Protein AF-A0A820J8R0-F1 (afdb_monomer)

Solvent-accessible surface area (backbone atoms only — not comparable to full-atom values): 10046 Å² total; per-residue (Å²): 112,48,74,50,73,51,63,44,87,85,81,62,51,73,50,76,47,82,35,71,66,95,45,41,54,56,52,26,49,47,47,44,64,66,39,32,74,72,76,41,84,74,94,75,85,85,67,94,79,45,72,70,54,52,52,52,24,49,55,35,30,38,46,72,75,67,73,49,70,102,70,55,90,77,47,59,74,76,46,46,61,57,53,51,48,54,58,34,66,38,61,37,86,92,72,72,43,23,57,45,31,73,74,68,75,43,84,85,80,58,100,81,55,84,80,71,57,68,63,59,56,55,46,51,53,47,51,54,51,49,54,49,50,52,54,48,51,52,51,50,48,53,51,50,56,54,53,46,63,73,46,55,86,72,61,57,101,82,72,82,80,90,128

pLDDT: mean 72.73, std 11.85, range [42.47, 92.69]

Foldseek 3Di:
DDKDWDADPVPRDIDIDDDPDDDLLVVLCCCCVVPCVPPRDDPDDDDPPDDVSVVRNVVSNCVVVVNDDPPCPPVVVVCPVVVVVCQQQDQDPVPSDGVVCVVPVDHDDDPVPDCPPVVVVVVVVVVVVVVVVVVVVVVVVVVVVVVCVVCVVVDDPPDDDDD

Mean predicted aligned error: 19.57 Å

Sequence (163 aa):
RWILISIDHTTKWSIARVAQNVTHEVIAKFVYDEIVLNFGCPTEIIPDRGNNFTQHMLNSYFKLIGIISDNTINKWDEYVDLALHARRIRQHHASGKTPFYMIYSVEVKLLGDEQVPIINHLVQQRDIVHQRLDSNAIKMKIYYDHRLKHHVDELQSNDWVLI

InterPro domains:
  IPR001584 Integrase, catalytic core [PS50994] (1-67)
  IPR012337 Ribonuclease H-like superfamily [SSF53098] (1-101)
  IPR036397 Ribonuclease H superfamily [G3DSA:3.30.420.10] (1-79)

Structure (mmCIF, N/CA/C/O backbone):
data_AF-A0A820J8R0-F1
#
_entry.id   AF-A0A820J8R0-F1
#
loop_
_atom_site.group_PDB
_atom_site.id
_atom_site.type_symbol
_atom_site.label_atom_id
_atom_site.label_alt_id
_atom_site.label_comp_id
_atom_site.label_asym_id
_atom_site.label_entity_id
_atom_site.label_seq_id
_atom_site.pdbx_PDB_ins_code
_atom_site.Cartn_x
_atom_site.Cartn_y
_atom_site.Cartn_z
_atom_site.occupancy
_atom_site.B_iso_or_equiv
_atom_site.auth_seq_id
_atom_site.auth_comp_id
_atom_site.auth_asym_id
_atom_site.auth_atom_id
_atom_site.pdbx_PDB_model_num
ATOM 1 N N . ARG A 1 1 ? -22.553 15.502 12.884 1.00 76.75 1 ARG A N 1
ATOM 2 C CA . ARG A 1 1 ? -22.687 14.846 11.560 1.00 76.75 1 ARG A CA 1
ATOM 3 C C . ARG A 1 1 ? -21.601 15.407 10.664 1.00 76.75 1 ARG A C 1
ATOM 5 O O . ARG A 1 1 ? -21.434 16.617 10.643 1.00 76.75 1 ARG A O 1
ATOM 12 N N . TRP A 1 2 ? -20.875 14.534 9.985 1.00 85.50 2 TRP A N 1
ATOM 13 C CA . TRP A 1 2 ? -19.676 14.840 9.217 1.00 85.50 2 TRP A CA 1
ATOM 14 C C . TRP A 1 2 ? -19.697 14.070 7.897 1.00 85.50 2 TRP A C 1
ATOM 16 O O . TRP A 1 2 ? -20.362 13.037 7.790 1.00 85.50 2 TRP A O 1
ATOM 26 N N . ILE A 1 3 ? -18.959 14.564 6.908 1.00 89.00 3 ILE A N 1
ATOM 27 C CA . ILE A 1 3 ? -18.753 13.887 5.627 1.00 89.00 3 ILE A CA 1
ATOM 28 C C . ILE A 1 3 ? -17.251 13.672 5.485 1.00 89.00 3 ILE A C 1
ATOM 30 O O . ILE A 1 3 ? -16.482 14.629 5.544 1.00 89.00 3 ILE A O 1
ATOM 34 N N . LEU A 1 4 ? -16.845 12.414 5.347 1.00 89.69 4 LEU A N 1
ATOM 35 C CA . LEU A 1 4 ? -15.483 12.045 4.990 1.00 89.69 4 LEU A CA 1
ATOM 36 C C . LEU A 1 4 ? -15.393 12.034 3.473 1.00 89.69 4 LEU A C 1
ATOM 38 O O . LEU A 1 4 ? -16.241 11.425 2.825 1.00 89.69 4 LEU A O 1
ATOM 42 N N . ILE A 1 5 ? -14.394 12.717 2.926 1.00 88.81 5 ILE A N 1
ATOM 43 C CA . ILE A 1 5 ? -14.147 12.781 1.488 1.00 88.81 5 ILE A CA 1
ATOM 44 C C . ILE A 1 5 ? -12.674 12.460 1.260 1.00 88.81 5 ILE A C 1
ATOM 46 O O . ILE A 1 5 ? -11.814 13.046 1.914 1.00 88.81 5 ILE A O 1
ATOM 50 N N . SER A 1 6 ? -12.385 11.557 0.326 1.00 88.75 6 SER A N 1
ATOM 51 C CA . SER A 1 6 ? -11.041 11.370 -0.222 1.00 88.75 6 SER A CA 1
ATOM 52 C C . SER A 1 6 ? -11.053 11.646 -1.714 1.00 88.75 6 SER A C 1
ATOM 54 O O . SER A 1 6 ? -11.998 11.275 -2.411 1.00 88.75 6 SER A O 1
ATOM 56 N N . ILE A 1 7 ? -9.990 12.273 -2.202 1.00 87.81 7 ILE A N 1
ATOM 57 C CA . ILE A 1 7 ? -9.790 12.529 -3.624 1.00 87.81 7 ILE A CA 1
ATOM 58 C C . ILE A 1 7 ? -8.432 11.954 -3.996 1.00 87.81 7 ILE A C 1
ATOM 60 O O . ILE A 1 7 ? -7.429 12.312 -3.378 1.00 87.81 7 ILE A O 1
ATOM 64 N N . ASP A 1 8 ? -8.391 11.088 -5.003 1.00 88.00 8 ASP A N 1
ATOM 65 C CA . ASP A 1 8 ? -7.117 10.694 -5.590 1.00 88.00 8 ASP A CA 1
ATOM 66 C C . ASP A 1 8 ? -6.491 11.906 -6.291 1.00 88.00 8 ASP A C 1
ATOM 68 O O . ASP A 1 8 ? -7.077 12.515 -7.192 1.00 88.00 8 ASP A O 1
ATOM 72 N N . HIS A 1 9 ? -5.279 12.271 -5.880 1.00 82.69 9 HIS A N 1
ATOM 73 C CA . HIS A 1 9 ? -4.575 13.426 -6.425 1.00 82.69 9 HIS A CA 1
ATOM 74 C C . HIS A 1 9 ? -4.271 13.281 -7.918 1.00 82.69 9 HIS A C 1
ATOM 76 O O . HIS A 1 9 ? -4.246 14.308 -8.609 1.00 82.69 9 HIS A O 1
ATOM 82 N N . THR A 1 10 ? -4.085 12.047 -8.400 1.00 78.81 10 THR A N 1
ATOM 83 C CA . THR A 1 10 ? -3.698 11.745 -9.784 1.00 78.81 10 THR A CA 1
ATOM 84 C C . THR A 1 10 ? -4.903 11.784 -10.716 1.00 78.81 10 THR A C 1
ATOM 86 O O . THR A 1 10 ? -4.935 12.573 -11.657 1.00 78.81 10 THR A O 1
ATOM 89 N N . THR A 1 11 ? -5.918 10.967 -10.437 1.00 85.06 11 THR A N 1
ATOM 90 C CA . THR A 1 11 ? -7.094 10.813 -11.310 1.00 85.06 11 THR A CA 1
ATOM 91 C C . THR A 1 11 ? -8.223 11.793 -11.000 1.00 85.06 11 THR A C 1
ATOM 93 O O . THR A 1 11 ? -9.175 11.889 -11.770 1.00 85.06 11 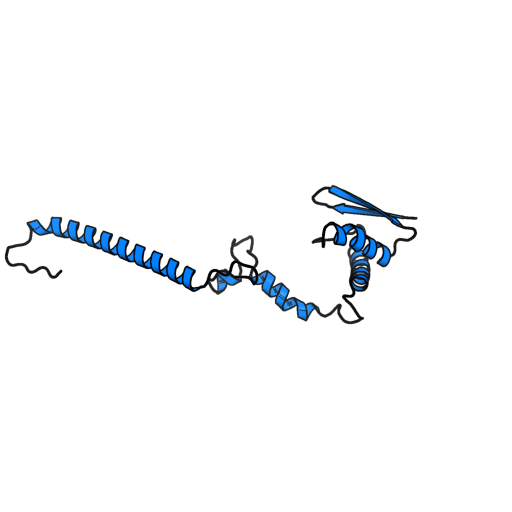THR A O 1
ATOM 96 N N . LYS A 1 12 ? -8.138 12.525 -9.881 1.00 85.62 12 LYS A N 1
ATOM 97 C CA . LYS A 1 12 ? -9.227 13.350 -9.324 1.00 85.62 12 LYS A CA 1
ATOM 98 C C . LYS A 1 12 ? -10.488 12.555 -8.971 1.00 85.62 12 LYS A C 1
ATOM 100 O O . LYS A 1 12 ? -11.544 13.154 -8.773 1.00 85.62 12 LYS A O 1
ATOM 105 N N . TRP A 1 13 ? -10.386 11.232 -8.845 1.00 84.38 13 TRP A N 1
ATOM 106 C CA . TRP A 1 13 ? -11.495 10.385 -8.421 1.00 84.38 13 TRP A CA 1
ATOM 107 C C . TRP A 1 13 ? -11.886 10.684 -6.971 1.00 84.38 13 TRP A C 1
ATOM 109 O O . TRP A 1 13 ? -11.028 10.659 -6.087 1.00 84.38 13 TRP A O 1
ATOM 119 N N . SER A 1 14 ? -13.166 10.970 -6.718 1.00 91.75 14 SER A N 1
ATOM 120 C CA . SER A 1 14 ? -13.672 11.338 -5.393 1.00 91.75 14 SER A CA 1
ATOM 121 C C . SER A 1 14 ? -14.549 10.244 -4.786 1.00 91.75 14 SER A C 1
ATOM 123 O O . SER A 1 14 ? -15.361 9.613 -5.459 1.00 91.75 14 SER A O 1
ATOM 125 N N . ILE A 1 15 ? -14.381 10.024 -3.483 1.00 91.25 15 ILE A N 1
ATOM 126 C CA . ILE A 1 15 ? -15.155 9.067 -2.689 1.00 91.25 15 ILE A CA 1
ATOM 127 C C . ILE A 1 15 ? -15.627 9.783 -1.429 1.00 91.25 15 ILE A C 1
ATOM 129 O O . ILE A 1 15 ? -14.850 10.511 -0.808 1.00 91.25 15 ILE A O 1
ATOM 133 N N . ALA A 1 16 ? -16.889 9.584 -1.045 1.00 92.69 16 ALA A N 1
ATOM 134 C CA . ALA A 1 16 ? -17.478 10.231 0.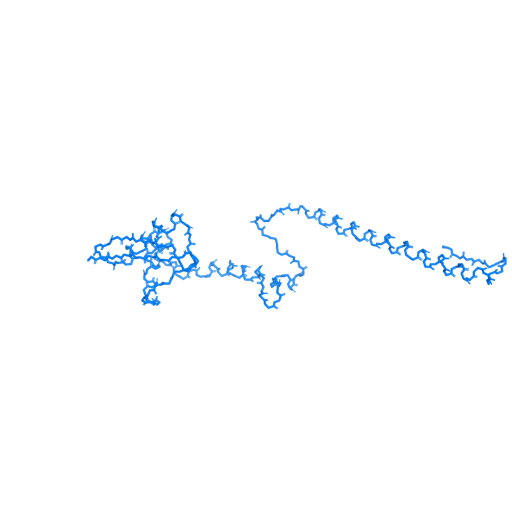120 1.00 92.69 16 ALA A CA 1
ATOM 135 C C . ALA A 1 16 ? -18.298 9.261 0.979 1.00 92.69 16 ALA A C 1
ATOM 137 O O . ALA A 1 16 ? -19.042 8.433 0.458 1.00 92.69 16 ALA A O 1
ATOM 138 N N . ARG A 1 17 ? -18.212 9.406 2.307 1.00 90.44 17 ARG A N 1
ATOM 139 C CA . ARG A 1 17 ? -18.980 8.622 3.289 1.00 90.44 17 ARG A CA 1
ATOM 140 C C . ARG A 1 17 ? -19.517 9.526 4.399 1.00 90.44 17 ARG A C 1
ATOM 142 O O . ARG A 1 17 ? -18.806 10.379 4.930 1.00 90.44 17 ARG A O 1
ATOM 149 N N . VAL A 1 18 ? -20.776 9.327 4.786 1.00 92.38 18 VAL A N 1
ATOM 150 C CA . VAL A 1 18 ? -21.391 10.049 5.912 1.00 92.38 18 VAL A CA 1
ATOM 151 C C . VAL A 1 18 ? -20.999 9.388 7.234 1.00 92.38 18 VAL A C 1
ATOM 153 O O . VAL A 1 18 ? -21.123 8.176 7.386 1.00 92.38 18 VAL A O 1
ATOM 156 N N . ALA A 1 19 ? -20.583 10.192 8.214 1.00 86.50 19 ALA A N 1
ATOM 157 C CA . ALA A 1 19 ? -20.245 9.741 9.562 1.00 86.50 19 ALA A CA 1
ATOM 158 C C . ALA A 1 19 ? -20.965 10.584 10.629 1.00 86.50 19 ALA A C 1
ATOM 160 O O . ALA A 1 19 ? -21.096 11.805 10.516 1.00 86.50 19 ALA A O 1
ATOM 161 N N . GLN A 1 20 ? -21.448 9.955 11.705 1.00 86.12 20 GLN A N 1
ATOM 162 C CA . GLN A 1 20 ? -22.033 10.702 12.828 1.00 86.12 20 GLN A CA 1
ATOM 163 C C . GLN A 1 20 ? -20.960 11.472 13.608 1.00 86.12 20 GLN A C 1
ATOM 165 O O . GLN A 1 20 ? -21.148 12.673 13.832 1.00 86.12 20 GLN A O 1
ATOM 170 N N . ASN A 1 21 ? -19.834 10.807 13.900 1.00 84.88 21 ASN A N 1
ATOM 171 C CA . ASN A 1 21 ? -18.649 11.327 14.585 1.00 84.88 21 ASN A CA 1
ATOM 172 C C . ASN A 1 21 ? -17.381 11.014 13.775 1.00 84.88 21 ASN A C 1
ATOM 174 O O . ASN A 1 21 ? -17.301 9.962 13.142 1.00 84.88 21 ASN A O 1
ATOM 178 N N . VAL A 1 22 ? -16.394 11.913 13.812 1.00 81.12 22 VAL A N 1
ATOM 179 C CA . VAL A 1 22 ? -15.094 11.736 13.143 1.00 81.12 22 VAL A CA 1
ATOM 180 C C . VAL A 1 22 ? -14.059 11.380 14.199 1.00 81.12 22 VAL A C 1
ATOM 182 O O . VAL A 1 22 ? -13.446 12.254 14.805 1.00 81.12 22 VAL A O 1
ATOM 185 N N . THR A 1 23 ? -13.912 10.083 14.454 1.00 85.81 23 THR A N 1
ATOM 186 C CA . THR A 1 23 ? -12.815 9.523 15.251 1.00 85.81 23 THR A CA 1
ATOM 187 C C . THR A 1 23 ? -11.784 8.884 14.323 1.00 85.81 23 THR A C 1
ATOM 189 O O . THR A 1 23 ? -12.093 8.526 13.183 1.00 85.81 23 THR A O 1
ATOM 192 N N . HIS A 1 24 ? -10.550 8.726 14.802 1.00 83.56 24 HIS A N 1
ATOM 193 C CA . HIS A 1 24 ? -9.464 8.121 14.025 1.00 83.56 24 HIS A CA 1
ATOM 194 C C . HIS A 1 24 ? -9.789 6.697 13.553 1.00 83.56 24 HIS A C 1
ATOM 196 O O . HIS A 1 24 ? -9.426 6.326 12.443 1.00 83.56 24 HIS A O 1
ATOM 202 N N . GLU A 1 25 ? -10.547 5.939 14.344 1.00 84.75 25 GLU A N 1
ATOM 203 C CA . GLU A 1 25 ? -11.038 4.601 13.997 1.00 84.75 25 GLU A CA 1
ATOM 204 C C . GLU A 1 25 ? -12.019 4.629 12.821 1.00 84.75 25 GLU A C 1
ATOM 206 O O . GLU A 1 25 ? -11.911 3.823 11.899 1.00 84.75 25 GLU A O 1
ATOM 211 N N . VAL A 1 26 ? -12.957 5.584 12.814 1.00 87.69 26 VAL A N 1
ATOM 212 C CA . VAL A 1 26 ? -13.936 5.735 11.726 1.00 87.69 26 VAL A CA 1
ATOM 213 C C . VAL A 1 26 ? -13.238 6.134 10.425 1.00 87.69 26 VAL A C 1
ATOM 215 O O . VAL A 1 26 ? -13.589 5.622 9.363 1.00 87.69 26 VAL A O 1
ATOM 218 N N . ILE A 1 27 ? -12.229 7.005 10.503 1.00 86.56 27 ILE A N 1
ATOM 219 C CA . ILE A 1 27 ? -11.417 7.402 9.344 1.00 86.56 27 ILE A CA 1
ATOM 220 C C . ILE A 1 27 ? -10.594 6.219 8.833 1.00 86.56 27 ILE A C 1
ATOM 222 O O . ILE A 1 27 ? -10.591 5.948 7.637 1.00 86.56 27 ILE A O 1
ATOM 226 N N . ALA A 1 28 ? -9.931 5.489 9.728 1.00 87.50 28 ALA A N 1
ATOM 227 C CA . ALA A 1 28 ? -9.137 4.325 9.363 1.00 87.50 28 ALA A CA 1
ATOM 228 C C . ALA A 1 28 ? -9.992 3.232 8.703 1.00 87.50 28 ALA A C 1
ATOM 230 O O . ALA A 1 28 ? -9.592 2.659 7.692 1.00 87.50 28 ALA A O 1
ATOM 231 N N . LYS A 1 29 ? -11.205 3.004 9.218 1.00 88.19 29 LYS A N 1
ATOM 232 C CA . LYS A 1 29 ? -12.178 2.097 8.610 1.00 88.19 29 LYS A CA 1
ATOM 233 C C . LYS A 1 29 ? -12.655 2.587 7.242 1.00 88.19 29 LYS A C 1
ATOM 235 O O . LYS A 1 29 ? -12.775 1.790 6.326 1.00 88.19 29 LYS A O 1
ATOM 240 N N . PHE A 1 30 ? -12.896 3.888 7.078 1.00 89.75 30 PHE A N 1
ATOM 241 C CA . PHE A 1 30 ? -13.211 4.471 5.771 1.00 89.75 30 PHE A CA 1
ATOM 242 C C . PHE A 1 30 ? -12.085 4.240 4.753 1.00 89.75 30 PHE A C 1
ATOM 244 O O . PHE A 1 30 ? -12.361 3.770 3.656 1.00 89.75 30 PHE A O 1
ATOM 251 N N . VAL A 1 31 ? -10.828 4.502 5.127 1.00 87.44 31 VAL A N 1
ATOM 252 C CA . VAL A 1 31 ? -9.666 4.259 4.255 1.00 87.44 31 VAL A CA 1
ATOM 253 C C . VAL A 1 31 ? -9.562 2.780 3.889 1.00 87.44 31 VAL A C 1
ATOM 255 O O . VAL A 1 31 ? -9.399 2.452 2.718 1.00 87.44 31 VAL A O 1
ATOM 258 N N . TYR A 1 32 ? -9.690 1.879 4.862 1.00 86.38 32 TYR A N 1
ATOM 259 C CA . TYR A 1 32 ? -9.613 0.445 4.601 1.00 86.38 32 TYR A CA 1
ATOM 260 C C . TYR A 1 32 ? -10.736 -0.033 3.667 1.00 86.38 32 TYR A C 1
ATOM 262 O O . TYR A 1 32 ? -10.460 -0.589 2.607 1.00 86.38 32 TYR A O 1
ATOM 270 N N . ASP A 1 33 ? -11.990 0.236 4.036 1.00 88.62 33 ASP A N 1
ATOM 271 C CA . ASP A 1 33 ? -13.165 -0.290 3.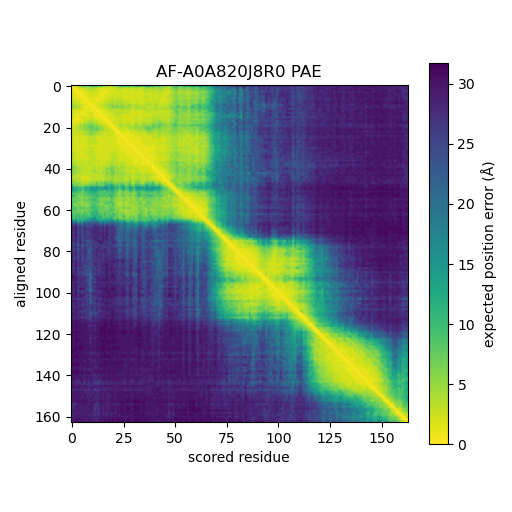342 1.00 88.62 33 ASP A CA 1
ATOM 272 C C . ASP A 1 33 ? -13.337 0.308 1.938 1.00 88.62 33 ASP A C 1
ATOM 274 O O . ASP A 1 33 ? -13.654 -0.410 0.995 1.00 88.62 33 ASP A O 1
ATOM 278 N N . GLU A 1 34 ? -13.185 1.628 1.800 1.00 89.00 34 GLU A N 1
ATOM 279 C CA . GLU A 1 34 ? -13.518 2.327 0.552 1.00 89.00 34 GLU A CA 1
ATOM 280 C C . GLU A 1 34 ? -12.327 2.439 -0.396 1.00 89.00 34 GLU A C 1
ATOM 282 O O . GLU A 1 34 ? -12.514 2.431 -1.613 1.00 89.00 34 GLU A O 1
ATOM 287 N N . ILE A 1 35 ? -11.109 2.559 0.146 1.00 88.06 35 ILE A N 1
ATOM 288 C CA . ILE A 1 35 ? -9.899 2.789 -0.649 1.00 88.06 35 ILE A CA 1
ATOM 289 C C . ILE A 1 35 ? -9.123 1.484 -0.801 1.00 88.06 35 ILE A C 1
ATOM 291 O O . ILE A 1 35 ? -8.935 1.012 -1.919 1.00 88.06 35 ILE A O 1
ATOM 295 N N . VAL A 1 36 ? -8.706 0.867 0.308 1.00 86.00 36 VAL A N 1
ATOM 296 C CA . VAL A 1 36 ? -7.771 -0.267 0.261 1.00 86.00 36 VAL A CA 1
ATOM 297 C C . VAL A 1 36 ? -8.402 -1.518 -0.337 1.00 86.00 36 VAL A C 1
ATOM 299 O O . VAL A 1 36 ? -7.786 -2.143 -1.197 1.00 86.00 36 VAL A O 1
ATOM 302 N N . LEU A 1 37 ? -9.625 -1.874 0.063 1.00 84.56 37 LEU A N 1
ATOM 303 C CA . LEU A 1 37 ? -10.299 -3.062 -0.472 1.00 84.56 37 LEU A CA 1
ATOM 304 C C . LEU A 1 37 ? -10.636 -2.946 -1.966 1.00 84.56 37 LEU A C 1
ATOM 306 O O . LEU A 1 37 ? -10.635 -3.957 -2.663 1.00 84.56 37 LEU A O 1
ATOM 310 N N . ASN A 1 38 ? -10.898 -1.734 -2.462 1.00 86.62 38 ASN A N 1
ATOM 311 C CA . ASN A 1 38 ? -11.346 -1.519 -3.841 1.00 86.62 38 ASN A CA 1
ATOM 312 C C . ASN A 1 38 ? -10.201 -1.184 -4.808 1.00 86.62 38 ASN A C 1
ATOM 314 O O . ASN A 1 38 ? -10.226 -1.611 -5.960 1.00 86.62 38 ASN A O 1
ATOM 318 N N . PHE A 1 39 ? -9.207 -0.413 -4.357 1.00 83.62 39 PHE A N 1
ATOM 319 C CA . PHE A 1 39 ? -8.145 0.150 -5.203 1.00 83.62 39 PHE A CA 1
ATOM 320 C C . PHE A 1 39 ? -6.732 -0.274 -4.774 1.00 83.62 39 PHE A C 1
ATOM 322 O O . PHE A 1 39 ? -5.770 -0.011 -5.494 1.00 83.62 39 PHE A O 1
ATOM 329 N N . GLY A 1 40 ? -6.587 -0.942 -3.625 1.00 79.94 40 GLY A N 1
ATOM 330 C CA . GLY A 1 40 ? -5.296 -1.323 -3.054 1.00 79.94 40 GLY A CA 1
ATOM 331 C C . GLY A 1 40 ? -4.696 -0.267 -2.118 1.00 79.94 40 GLY A C 1
ATOM 332 O O . GLY A 1 40 ? -5.297 0.763 -1.817 1.00 79.94 40 GLY A O 1
ATOM 333 N N . CYS A 1 41 ? -3.494 -0.542 -1.601 1.00 80.31 41 CYS A N 1
ATOM 334 C CA . CYS A 1 41 ? -2.847 0.320 -0.610 1.00 80.31 41 CYS A CA 1
ATOM 335 C C . CYS A 1 41 ? -2.291 1.604 -1.264 1.00 80.31 41 CYS A C 1
ATOM 337 O O . CYS A 1 41 ? -1.429 1.501 -2.143 1.00 80.31 41 CYS A O 1
ATOM 339 N N . PRO A 1 42 ? -2.735 2.807 -0.853 1.00 73.69 42 PRO A N 1
ATOM 340 C CA . PRO A 1 42 ? -2.214 4.059 -1.393 1.00 73.69 42 PRO A CA 1
ATOM 341 C C . PRO A 1 42 ? -0.749 4.273 -0.988 1.00 73.69 42 PRO A C 1
ATOM 343 O O . PRO A 1 42 ? -0.339 3.929 0.119 1.00 73.69 42 PRO A O 1
ATOM 346 N N . THR A 1 43 ? 0.046 4.878 -1.876 1.00 74.25 43 THR A N 1
ATOM 347 C CA . THR A 1 43 ? 1.467 5.173 -1.608 1.00 74.25 43 THR A CA 1
ATOM 348 C C . THR A 1 43 ? 1.646 6.234 -0.522 1.00 74.25 43 THR A C 1
ATOM 350 O O . THR A 1 43 ? 2.567 6.142 0.284 1.00 74.25 43 THR A O 1
ATOM 353 N N . GLU A 1 44 ? 0.763 7.231 -0.490 1.00 78.12 44 GLU A N 1
ATOM 354 C CA . GLU A 1 44 ? 0.781 8.316 0.485 1.00 78.12 44 GLU A CA 1
ATOM 355 C C . GLU A 1 44 ? -0.652 8.797 0.745 1.00 78.12 44 GLU A C 1
ATOM 357 O O . GLU A 1 44 ? -1.464 8.888 -0.176 1.00 78.12 44 GLU A O 1
ATOM 362 N N . ILE A 1 45 ? -0.967 9.102 2.007 1.00 81.19 45 ILE A N 1
ATOM 363 C CA . ILE A 1 45 ? -2.235 9.716 2.411 1.00 81.19 45 ILE A CA 1
ATOM 364 C C . ILE A 1 45 ? -1.907 11.066 3.041 1.00 81.19 45 ILE A C 1
ATOM 366 O O . ILE A 1 45 ? -1.213 11.121 4.056 1.00 81.19 45 ILE A O 1
ATOM 370 N N . ILE A 1 46 ? -2.441 12.141 2.460 1.00 78.56 46 ILE A N 1
ATOM 371 C CA . ILE A 1 46 ? -2.198 13.515 2.908 1.00 78.56 46 ILE A CA 1
ATOM 372 C C . ILE A 1 46 ? -3.477 14.059 3.557 1.00 78.56 46 ILE A C 1
ATOM 374 O O . ILE A 1 46 ? -4.409 14.441 2.847 1.00 78.56 46 ILE A O 1
ATOM 378 N N . PRO A 1 47 ? -3.568 14.091 4.897 1.00 77.31 47 PRO A N 1
ATOM 379 C CA . PRO A 1 47 ? -4.679 14.736 5.577 1.00 77.31 47 PRO A CA 1
ATOM 380 C C . PRO A 1 47 ? -4.490 16.254 5.663 1.00 77.31 47 PRO A C 1
ATOM 382 O O . PRO A 1 47 ? -3.383 16.769 5.809 1.00 77.31 47 PRO A O 1
ATOM 385 N N . ASP A 1 48 ? -5.611 16.965 5.665 1.00 73.25 48 ASP A N 1
ATOM 386 C CA . ASP A 1 48 ? -5.710 18.424 5.768 1.00 73.25 48 ASP A CA 1
ATOM 387 C C . ASP A 1 48 ? -5.134 19.002 7.077 1.00 73.25 48 ASP A C 1
ATOM 389 O O . ASP A 1 48 ? -4.643 20.129 7.095 1.00 73.25 48 ASP A O 1
ATOM 393 N N . ARG A 1 49 ? -5.164 18.238 8.179 1.00 66.44 49 ARG A N 1
ATOM 394 C CA . ARG A 1 49 ? -4.784 18.708 9.529 1.00 66.44 49 ARG A CA 1
ATOM 395 C C . ARG A 1 49 ? -3.352 18.386 9.982 1.00 66.44 49 ARG A C 1
ATOM 397 O O . ARG A 1 49 ? -3.032 18.564 11.157 1.00 66.44 49 ARG A O 1
ATOM 404 N N . GLY A 1 50 ? -2.470 17.970 9.074 1.00 60.62 50 GLY A N 1
ATOM 405 C CA . GLY A 1 50 ? -1.040 17.792 9.357 1.00 60.62 50 GLY A CA 1
ATOM 406 C C . GLY A 1 50 ? -0.679 16.577 10.229 1.00 60.62 50 GLY A C 1
ATOM 407 O O . GLY A 1 50 ? -1.511 15.734 10.561 1.00 60.62 50 GLY A O 1
ATOM 408 N N . ASN A 1 51 ? 0.606 16.483 10.592 1.00 61.44 51 ASN A N 1
ATOM 409 C CA . ASN A 1 51 ? 1.279 15.241 11.005 1.00 61.44 51 ASN A CA 1
ATOM 410 C C . ASN A 1 51 ? 0.663 14.521 12.225 1.00 61.44 51 ASN A C 1
ATOM 412 O O . ASN A 1 51 ? 0.629 13.291 12.267 1.00 61.44 51 ASN A O 1
ATOM 416 N N . ASN A 1 52 ? 0.138 15.267 13.206 1.00 65.81 52 ASN A N 1
ATOM 417 C CA . ASN A 1 52 ? -0.466 14.684 14.414 1.00 65.81 52 ASN A CA 1
ATOM 418 C C . ASN A 1 52 ? -1.733 13.882 14.083 1.00 65.81 52 ASN A C 1
ATOM 420 O O . ASN A 1 52 ? -1.965 12.811 14.639 1.00 65.81 52 ASN A O 1
ATOM 424 N N . PHE A 1 53 ? -2.538 14.369 13.136 1.00 70.50 53 PHE A N 1
ATOM 425 C CA . PHE A 1 53 ? -3.738 13.669 12.690 1.00 70.50 53 PHE A CA 1
ATOM 426 C C . PHE A 1 53 ? -3.381 12.368 11.962 1.00 70.50 53 PHE A C 1
ATOM 428 O O . PHE A 1 53 ? -4.009 11.334 12.206 1.00 70.50 53 PHE A O 1
ATOM 435 N N . THR A 1 54 ? -2.336 12.407 11.130 1.00 69.56 54 THR A N 1
ATOM 436 C CA . THR A 1 54 ? -1.820 11.243 10.404 1.00 69.56 54 THR A CA 1
ATOM 437 C C . THR A 1 54 ? -1.372 10.147 11.362 1.00 69.56 54 THR A C 1
ATOM 439 O O . THR A 1 54 ? -1.776 9.003 11.194 1.00 69.56 54 THR A O 1
ATOM 442 N N . GLN A 1 55 ? -0.608 10.479 12.408 1.00 68.62 55 GLN A N 1
ATOM 443 C CA . GLN A 1 55 ? -0.110 9.488 13.371 1.00 68.62 55 GLN A CA 1
ATOM 444 C C . GLN A 1 55 ? -1.240 8.774 14.124 1.00 68.62 55 GLN A C 1
ATOM 446 O O . GLN A 1 55 ? -1.258 7.547 14.200 1.00 68.62 55 GLN A O 1
ATOM 451 N N . HIS A 1 56 ? -2.223 9.515 14.645 1.00 76.50 56 HIS A N 1
ATOM 452 C CA . HIS A 1 56 ? -3.352 8.907 15.357 1.00 76.50 56 HIS A CA 1
ATOM 453 C C . HIS A 1 56 ? -4.248 8.058 14.438 1.00 76.50 56 HIS A C 1
ATOM 455 O O . HIS A 1 56 ? -4.738 7.002 14.853 1.00 76.50 56 HIS A O 1
ATOM 461 N N . MET A 1 57 ? -4.436 8.485 13.185 1.00 78.12 57 MET A N 1
ATOM 462 C CA . MET A 1 57 ? -5.166 7.721 12.170 1.00 78.12 57 MET A CA 1
ATOM 463 C C . MET A 1 57 ? -4.420 6.441 11.788 1.00 78.12 57 MET A C 1
ATOM 465 O O . MET A 1 57 ? -5.015 5.368 11.836 1.00 78.12 57 MET A O 1
ATOM 469 N N . LEU A 1 58 ? -3.116 6.532 11.513 1.00 72.25 58 LEU A N 1
ATOM 470 C CA . LEU A 1 58 ? -2.265 5.384 11.197 1.00 72.25 58 LEU A CA 1
ATOM 471 C C . LEU A 1 58 ? -2.241 4.369 12.339 1.00 72.25 58 LEU A C 1
ATOM 473 O O . LEU A 1 58 ? -2.422 3.184 12.095 1.00 72.25 58 LEU A O 1
ATOM 477 N N . ASN A 1 59 ? -2.111 4.816 13.590 1.00 73.25 59 ASN A N 1
ATOM 478 C CA . ASN A 1 59 ? -2.165 3.922 14.750 1.00 73.25 59 ASN A CA 1
ATOM 479 C C . ASN A 1 59 ? -3.508 3.181 14.845 1.00 73.25 59 ASN A C 1
ATOM 481 O O . ASN A 1 59 ? -3.542 1.992 15.156 1.00 73.25 59 ASN A O 1
ATOM 485 N N . SER A 1 60 ? -4.615 3.867 14.554 1.00 75.06 60 SER A N 1
ATOM 486 C CA . SER A 1 60 ? -5.954 3.260 14.547 1.00 75.06 60 SER A CA 1
ATOM 487 C C . SER A 1 60 ? -6.132 2.292 13.373 1.00 75.06 60 SER A C 1
ATOM 489 O O . SER A 1 60 ? -6.729 1.229 13.526 1.00 75.06 60 SER A O 1
ATOM 491 N N . TYR A 1 61 ? -5.564 2.632 12.215 1.00 73.25 61 TYR A N 1
ATOM 492 C CA . TYR A 1 61 ? -5.519 1.777 11.036 1.00 73.25 61 TYR A CA 1
ATOM 493 C C . TYR A 1 61 ? -4.714 0.508 11.306 1.00 73.25 61 TYR A C 1
ATOM 495 O O . TYR A 1 61 ? -5.269 -0.575 11.187 1.00 73.25 61 TYR A O 1
ATOM 503 N N . PHE A 1 62 ? -3.473 0.606 11.790 1.00 65.62 62 PHE A N 1
ATOM 504 C CA . PHE A 1 62 ? -2.641 -0.557 12.119 1.00 65.62 62 PHE A CA 1
ATOM 505 C C . PHE A 1 62 ? -3.285 -1.501 13.142 1.00 65.62 62 PHE A C 1
ATOM 507 O O . PHE A 1 62 ? -3.108 -2.716 13.043 1.00 65.62 62 PHE A O 1
ATOM 514 N N . LYS A 1 63 ? -4.079 -0.968 14.079 1.00 69.62 63 LYS A N 1
ATOM 515 C CA . LYS A 1 63 ? -4.912 -1.783 14.976 1.00 69.62 63 LYS A CA 1
ATOM 516 C C . LYS A 1 63 ? -6.015 -2.539 14.227 1.00 69.62 63 LYS A C 1
ATOM 518 O O . LYS A 1 63 ? -6.205 -3.722 14.487 1.00 69.62 63 LYS A O 1
ATOM 523 N N . LEU A 1 64 ? -6.710 -1.897 13.285 1.00 68.19 64 LEU A N 1
ATOM 524 C CA . LEU A 1 64 ? -7.784 -2.517 12.490 1.00 68.19 64 LEU A CA 1
ATOM 525 C C . LEU A 1 64 ? -7.290 -3.646 11.579 1.00 68.19 64 LEU A C 1
ATOM 527 O O . LEU A 1 64 ? -7.937 -4.684 11.497 1.00 68.19 64 LEU A O 1
ATOM 531 N N . ILE A 1 65 ? -6.138 -3.471 10.930 1.00 67.06 65 ILE A N 1
ATOM 532 C CA . ILE A 1 65 ? -5.506 -4.511 10.094 1.00 67.06 65 ILE A CA 1
ATOM 533 C C . ILE A 1 65 ? -4.751 -5.574 10.915 1.00 67.06 65 ILE A C 1
ATOM 535 O O . ILE A 1 65 ? -4.122 -6.457 10.340 1.00 67.06 65 ILE A O 1
ATOM 539 N N . GLY A 1 66 ? -4.825 -5.526 12.251 1.00 59.66 66 GLY A N 1
ATOM 540 C CA . GLY A 1 66 ? -4.258 -6.549 13.136 1.00 59.66 66 GLY A CA 1
ATOM 541 C C . GLY A 1 66 ? -2.730 -6.537 13.231 1.00 59.66 66 GLY A C 1
ATOM 542 O O . GLY A 1 66 ? -2.140 -7.522 13.666 1.00 59.66 66 GLY A O 1
ATOM 543 N N . ILE A 1 67 ? -2.075 -5.441 12.833 1.00 56.16 67 ILE A N 1
ATOM 544 C CA . ILE A 1 67 ? -0.610 -5.372 12.737 1.00 56.16 67 ILE A CA 1
ATOM 545 C C . ILE A 1 67 ? 0.052 -5.081 14.097 1.00 56.16 67 ILE A C 1
ATOM 547 O O . ILE A 1 67 ? 1.234 -5.381 14.271 1.00 56.16 67 ILE A O 1
ATOM 551 N N . ILE A 1 68 ? -0.658 -4.535 15.098 1.00 52.38 68 ILE A N 1
ATOM 552 C CA . ILE A 1 68 ? -0.016 -4.122 16.363 1.00 52.38 68 ILE A CA 1
ATOM 553 C C . ILE A 1 68 ? -0.847 -4.479 17.606 1.00 52.38 68 ILE A C 1
ATOM 555 O O . ILE A 1 68 ? -1.767 -3.761 17.994 1.00 52.38 68 ILE A O 1
ATOM 559 N N . SER A 1 69 ? -0.428 -5.564 18.269 1.00 42.78 69 SER A N 1
ATOM 560 C CA . SER A 1 69 ? -0.348 -5.660 19.733 1.00 42.78 69 SER A CA 1
ATOM 561 C C . SER A 1 69 ? 0.675 -4.643 20.254 1.00 42.78 69 SER A C 1
ATOM 563 O O . SER A 1 69 ? 1.726 -4.485 19.635 1.00 42.78 69 SER A O 1
ATOM 565 N N . ASP A 1 70 ? 0.390 -3.979 21.372 1.00 50.00 70 ASP A N 1
ATOM 566 C CA . ASP A 1 70 ? 1.188 -2.901 21.975 1.00 50.00 70 ASP A CA 1
ATOM 567 C C . ASP A 1 70 ? 2.672 -3.281 22.219 1.00 50.00 70 ASP A C 1
ATOM 569 O O . ASP A 1 70 ? 3.037 -3.734 23.296 1.00 50.00 70 ASP A O 1
ATOM 573 N N . ASN A 1 71 ? 3.523 -3.139 21.191 1.00 49.97 71 ASN A N 1
ATOM 574 C CA . ASN A 1 71 ? 4.981 -2.900 21.242 1.00 49.97 71 ASN A CA 1
ATOM 575 C C . ASN A 1 71 ? 5.647 -2.785 19.847 1.00 49.97 71 ASN A C 1
ATOM 577 O O . ASN A 1 71 ? 6.859 -2.601 19.750 1.00 49.97 71 ASN A O 1
ATOM 581 N N . THR A 1 72 ? 4.904 -2.897 18.740 1.00 47.91 72 THR A N 1
ATOM 582 C CA . THR A 1 72 ? 5.495 -3.009 17.389 1.00 47.91 72 THR A CA 1
ATOM 583 C C . THR A 1 72 ? 5.831 -1.685 16.694 1.00 47.91 72 THR A C 1
ATOM 585 O O . THR A 1 72 ? 6.416 -1.713 15.616 1.00 47.91 72 THR A O 1
ATOM 588 N N . ILE A 1 73 ? 5.518 -0.526 17.288 1.00 51.41 73 ILE A N 1
ATOM 589 C CA . ILE A 1 73 ? 5.841 0.790 16.690 1.00 51.41 73 ILE A CA 1
ATOM 590 C C . ILE A 1 73 ? 7.369 0.985 16.565 1.00 51.41 73 ILE A C 1
ATOM 592 O O . ILE A 1 73 ? 7.827 1.685 15.667 1.00 51.41 73 ILE A O 1
ATOM 596 N N . ASN A 1 74 ? 8.164 0.271 17.372 1.00 50.72 74 ASN A N 1
ATOM 597 C CA . ASN A 1 74 ? 9.629 0.337 17.369 1.00 50.72 74 ASN A CA 1
ATOM 598 C C . ASN A 1 74 ? 10.306 -0.891 16.733 1.00 50.72 74 ASN A C 1
ATOM 600 O O . ASN A 1 74 ? 11.437 -1.209 17.081 1.00 50.72 74 ASN A O 1
ATOM 604 N N . LYS A 1 75 ? 9.652 -1.592 15.796 1.00 54.81 75 LYS A N 1
ATOM 605 C CA . LYS A 1 75 ? 10.305 -2.647 14.991 1.00 54.81 75 LYS A CA 1
ATOM 606 C C . LYS A 1 75 ? 10.781 -2.168 13.619 1.00 54.81 75 LYS A C 1
ATOM 608 O O . LYS A 1 75 ? 10.932 -2.962 12.700 1.00 54.81 75 LYS A O 1
ATOM 613 N N . TRP A 1 76 ? 11.040 -0.873 13.470 1.00 59.22 76 TRP A N 1
ATOM 614 C CA . TRP A 1 76 ? 11.808 -0.323 12.349 1.00 59.22 76 TRP A CA 1
ATOM 615 C C . TRP A 1 76 ? 13.042 -1.168 11.986 1.00 59.22 76 TRP A C 1
ATOM 617 O O . TRP A 1 76 ? 13.242 -1.425 10.804 1.00 59.22 76 TRP A O 1
ATOM 627 N N . ASP A 1 77 ? 13.771 -1.692 12.977 1.00 62.56 77 ASP A N 1
ATOM 628 C CA . ASP A 1 77 ? 14.946 -2.557 12.805 1.00 62.56 77 ASP A CA 1
ATOM 629 C C . ASP A 1 77 ? 14.676 -3.822 11.967 1.00 62.56 77 ASP A C 1
ATOM 631 O O . ASP A 1 77 ? 15.541 -4.242 11.206 1.00 62.56 77 ASP A O 1
ATOM 635 N N . GLU A 1 78 ? 13.464 -4.387 12.016 1.00 64.56 78 GLU A N 1
ATOM 636 C CA . GLU A 1 78 ? 13.071 -5.552 11.202 1.00 64.56 78 GLU A CA 1
ATOM 637 C C . GLU A 1 78 ? 12.909 -5.184 9.712 1.00 64.56 78 GLU A C 1
ATOM 639 O O . GLU A 1 78 ? 13.115 -6.006 8.821 1.00 64.56 78 GLU A O 1
ATOM 644 N N . TYR A 1 79 ? 12.595 -3.917 9.427 1.00 64.62 79 TYR A N 1
ATOM 645 C CA . TYR A 1 79 ? 12.385 -3.395 8.075 1.00 64.62 79 TYR A CA 1
ATOM 646 C C . TYR A 1 79 ? 13.602 -2.657 7.511 1.00 64.62 79 TYR A C 1
ATOM 648 O O . TYR A 1 79 ? 13.619 -2.357 6.315 1.00 64.62 79 TYR A O 1
ATOM 656 N N . VAL A 1 80 ? 14.628 -2.375 8.325 1.00 71.31 80 VAL A N 1
ATOM 657 C CA . VAL A 1 80 ? 15.866 -1.714 7.874 1.00 71.31 80 VAL A CA 1
ATOM 658 C C . VAL A 1 80 ? 16.543 -2.531 6.776 1.00 71.31 80 VAL A C 1
ATOM 660 O O . VAL A 1 80 ? 16.948 -1.958 5.763 1.00 71.31 80 VAL A O 1
ATOM 663 N N . ASP A 1 81 ? 16.597 -3.856 6.912 1.00 73.25 81 ASP A N 1
ATOM 664 C CA . ASP A 1 81 ? 17.208 -4.728 5.904 1.00 73.25 81 ASP A CA 1
ATOM 665 C C . ASP A 1 81 ? 16.450 -4.694 4.573 1.00 73.25 81 ASP A C 1
ATOM 667 O O . ASP A 1 81 ? 17.062 -4.580 3.507 1.00 73.25 81 ASP A O 1
ATOM 671 N N . LEU A 1 82 ? 15.115 -4.691 4.619 1.00 68.69 82 LEU A N 1
ATOM 672 C CA . LEU A 1 82 ? 14.264 -4.575 3.432 1.00 68.69 82 LEU A CA 1
ATOM 673 C C . LEU A 1 82 ? 14.362 -3.183 2.791 1.00 68.69 82 LEU A C 1
ATOM 675 O O . LEU A 1 82 ? 14.453 -3.068 1.567 1.00 68.69 82 LEU A O 1
ATOM 679 N N . ALA A 1 83 ? 14.405 -2.120 3.596 1.00 73.25 83 ALA A N 1
ATOM 680 C CA . ALA A 1 83 ? 14.554 -0.747 3.123 1.00 73.25 83 ALA A CA 1
ATOM 681 C C . ALA A 1 83 ? 15.932 -0.510 2.483 1.00 73.25 83 ALA A C 1
ATOM 683 O O . ALA A 1 83 ? 16.031 0.093 1.410 1.00 73.25 83 ALA A O 1
ATOM 684 N N . LEU A 1 84 ? 17.001 -1.030 3.096 1.00 76.62 84 LEU A N 1
ATOM 685 C CA . LEU A 1 84 ? 18.351 -1.008 2.536 1.00 76.62 84 LEU A CA 1
ATOM 686 C C . LEU A 1 84 ? 18.436 -1.842 1.262 1.00 76.62 84 LEU A C 1
ATOM 688 O O . LEU A 1 84 ? 19.056 -1.397 0.296 1.00 76.62 84 LEU A O 1
ATOM 692 N N . HIS A 1 85 ? 17.799 -3.012 1.226 1.00 77.94 85 HIS A N 1
ATOM 693 C CA . HIS A 1 85 ? 17.713 -3.821 0.019 1.00 77.94 85 HIS A CA 1
ATOM 694 C C . HIS A 1 85 ? 17.033 -3.034 -1.109 1.00 77.94 85 HIS A C 1
ATOM 696 O O . HIS A 1 85 ? 17.654 -2.810 -2.145 1.00 77.94 85 HIS A O 1
ATOM 702 N N . ALA A 1 86 ? 15.843 -2.477 -0.870 1.00 76.06 86 ALA A N 1
ATOM 703 C CA . ALA A 1 86 ? 15.123 -1.647 -1.837 1.00 76.06 86 ALA A CA 1
ATOM 704 C C . ALA A 1 86 ? 15.948 -0.436 -2.316 1.00 76.06 86 ALA A C 1
ATOM 706 O O . ALA A 1 86 ? 15.914 -0.073 -3.492 1.00 76.06 86 ALA A O 1
ATOM 707 N N . ARG A 1 87 ? 16.730 0.186 -1.425 1.00 78.44 87 ARG A N 1
ATOM 708 C CA . ARG A 1 87 ? 17.628 1.303 -1.758 1.00 78.44 87 ARG A CA 1
ATOM 709 C C . ARG A 1 87 ? 18.805 0.862 -2.635 1.00 78.44 87 ARG A C 1
ATOM 711 O O . ARG A 1 87 ? 19.177 1.595 -3.546 1.00 78.44 87 ARG A O 1
ATOM 718 N N . ARG A 1 88 ? 19.386 -0.314 -2.378 1.00 79.25 88 ARG A N 1
ATOM 719 C CA . ARG A 1 88 ? 20.545 -0.860 -3.114 1.00 79.25 88 ARG A CA 1
ATOM 720 C C . ARG A 1 88 ? 20.192 -1.289 -4.540 1.00 79.25 88 ARG A C 1
ATOM 722 O O . ARG A 1 88 ? 21.046 -1.202 -5.420 1.00 79.25 88 ARG A O 1
ATOM 729 N N . ILE A 1 89 ? 18.951 -1.714 -4.765 1.00 77.19 89 ILE A N 1
ATOM 730 C CA . ILE A 1 89 ? 18.478 -2.252 -6.051 1.00 77.19 89 ILE A CA 1
ATOM 731 C C . ILE A 1 89 ? 17.744 -1.215 -6.915 1.00 77.19 89 ILE A C 1
ATOM 733 O O . ILE A 1 89 ? 17.513 -1.449 -8.095 1.00 77.19 89 ILE A O 1
ATOM 737 N N . ARG A 1 90 ? 17.368 -0.060 -6.353 1.00 80.12 90 ARG A N 1
ATOM 738 C CA . ARG A 1 90 ? 16.667 1.009 -7.079 1.00 80.12 90 ARG A CA 1
ATOM 739 C C . ARG A 1 90 ? 17.651 1.844 -7.901 1.00 80.12 90 ARG A C 1
ATOM 741 O O . ARG A 1 90 ? 18.696 2.250 -7.396 1.00 80.12 90 ARG A O 1
ATOM 748 N N . GLN A 1 91 ? 17.307 2.143 -9.154 1.00 81.88 91 GLN A N 1
ATOM 749 C CA . GLN A 1 91 ? 18.102 3.036 -10.002 1.00 81.88 91 GLN A CA 1
ATOM 750 C C . GLN A 1 91 ? 18.097 4.459 -9.432 1.00 81.88 91 GLN A C 1
ATOM 752 O O . GLN A 1 91 ? 17.044 5.006 -9.096 1.00 81.88 91 GLN A O 1
ATOM 757 N N . HIS A 1 92 ? 19.279 5.059 -9.304 1.00 78.25 92 HIS A N 1
ATOM 758 C CA . HIS A 1 92 ? 19.397 6.437 -8.847 1.00 78.25 92 HIS A CA 1
ATOM 759 C C . HIS A 1 92 ? 19.265 7.399 -10.030 1.00 78.25 92 HIS A C 1
ATOM 761 O O . HIS A 1 92 ? 19.965 7.248 -11.028 1.00 78.25 92 HIS A O 1
ATOM 767 N N . HIS A 1 93 ? 18.420 8.426 -9.906 1.00 67.19 93 HIS A N 1
ATOM 768 C CA . HIS A 1 93 ? 18.126 9.358 -11.003 1.00 67.19 93 HIS A CA 1
ATOM 769 C C . HIS A 1 93 ? 19.382 10.034 -11.581 1.00 67.19 93 HIS A C 1
ATOM 771 O O . HIS A 1 93 ? 19.484 10.219 -12.786 1.00 67.19 93 HIS A O 1
ATOM 777 N N . ALA A 1 94 ? 20.373 10.358 -10.742 1.00 73.94 94 ALA A N 1
ATOM 778 C CA . ALA A 1 94 ? 21.588 11.038 -11.201 1.00 73.94 94 ALA A CA 1
ATOM 779 C C . ALA A 1 94 ? 22.560 10.139 -11.989 1.00 73.94 94 ALA A C 1
ATOM 781 O O . ALA A 1 94 ? 23.351 10.653 -12.770 1.00 73.94 94 ALA A O 1
ATOM 782 N N . SER A 1 95 ? 22.541 8.818 -11.775 1.00 75.25 95 SER A N 1
ATOM 783 C CA . SER A 1 95 ? 23.473 7.881 -12.427 1.00 75.25 95 SER A CA 1
ATOM 784 C C . SER A 1 95 ? 22.792 6.920 -13.402 1.00 75.25 95 SER A C 1
ATOM 786 O O . SER A 1 95 ? 23.482 6.216 -14.136 1.00 75.25 95 SER A O 1
ATOM 788 N N . GLY A 1 96 ? 21.458 6.831 -13.374 1.00 83.88 96 GLY A N 1
ATOM 789 C CA . GLY A 1 96 ? 20.667 5.848 -14.120 1.00 83.88 96 GLY A CA 1
ATOM 790 C C . GLY A 1 96 ? 20.938 4.391 -13.723 1.00 83.88 96 GLY A C 1
ATOM 791 O O . GLY A 1 96 ? 20.384 3.475 -14.320 1.00 83.88 96 GLY A O 1
ATOM 792 N N . LYS A 1 97 ? 21.798 4.153 -12.726 1.00 80.06 97 LYS A N 1
ATOM 793 C CA . LYS A 1 97 ? 22.285 2.829 -12.328 1.00 80.06 97 LYS A CA 1
ATOM 794 C C . LYS A 1 97 ? 21.929 2.544 -10.877 1.00 80.06 97 LYS A C 1
ATOM 796 O O . LYS A 1 97 ? 21.771 3.458 -10.064 1.00 80.06 97 LYS A O 1
ATOM 801 N N . THR A 1 98 ? 21.788 1.263 -10.550 1.00 86.94 98 THR A N 1
ATOM 802 C CA . THR A 1 98 ? 21.539 0.832 -9.173 1.00 86.94 98 THR A CA 1
ATOM 803 C C . THR A 1 98 ? 22.844 0.899 -8.373 1.00 86.94 98 THR A C 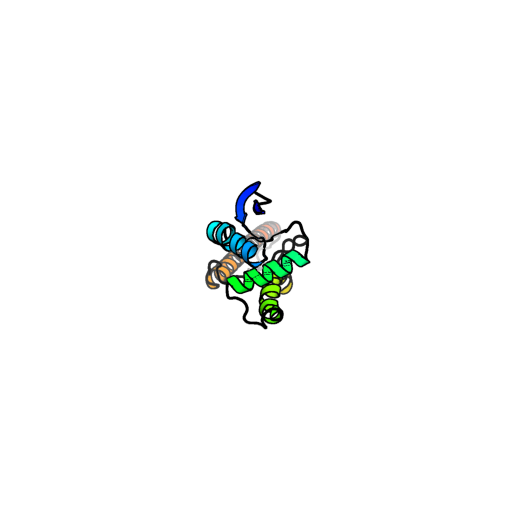1
ATOM 805 O O . THR A 1 98 ? 23.911 0.588 -8.912 1.00 86.94 98 THR A O 1
ATOM 808 N N . PRO A 1 99 ? 22.805 1.288 -7.088 1.00 83.69 99 PRO A N 1
ATOM 809 C CA . PRO A 1 99 ? 23.986 1.244 -6.229 1.00 83.69 99 PRO A CA 1
ATOM 810 C C . PRO A 1 99 ? 24.672 -0.126 -6.190 1.00 83.69 99 PRO A C 1
ATOM 812 O O . PRO A 1 99 ? 25.898 -0.191 -6.204 1.00 83.69 99 PRO A O 1
ATOM 815 N N . PHE A 1 100 ? 23.904 -1.218 -6.215 1.00 81.44 100 PHE A N 1
ATOM 816 C CA . PHE A 1 100 ? 24.446 -2.575 -6.283 1.00 81.44 100 PHE A CA 1
ATOM 817 C C . PHE A 1 100 ? 25.256 -2.823 -7.563 1.00 81.44 100 PHE A C 1
ATOM 819 O O . PHE A 1 100 ? 26.371 -3.341 -7.495 1.00 81.44 100 PHE A O 1
ATOM 826 N N . TYR A 1 101 ? 24.739 -2.391 -8.717 1.00 81.06 101 TYR A N 1
ATOM 827 C CA . TYR A 1 101 ? 25.445 -2.504 -9.992 1.00 81.06 101 TYR A CA 1
ATOM 828 C C . TYR A 1 101 ? 26.747 -1.699 -9.990 1.00 81.06 101 TYR A C 1
ATOM 830 O O . TYR A 1 101 ? 27.744 -2.147 -10.539 1.00 81.06 101 TYR A O 1
ATOM 838 N N . MET A 1 102 ? 26.789 -0.533 -9.343 1.00 80.62 102 MET A N 1
ATOM 839 C CA . MET A 1 102 ? 28.025 0.257 -9.273 1.00 80.62 102 MET A CA 1
ATOM 840 C C . MET A 1 102 ? 29.134 -0.429 -8.462 1.00 80.62 102 MET A C 1
ATOM 842 O O . MET A 1 102 ? 30.306 -0.223 -8.758 1.00 80.62 102 MET A O 1
ATOM 846 N N . ILE A 1 103 ? 28.777 -1.231 -7.455 1.00 80.25 103 ILE A N 1
ATOM 847 C CA . ILE A 1 103 ? 29.743 -1.907 -6.575 1.00 80.25 103 ILE A CA 1
ATOM 848 C C . ILE A 1 103 ? 30.192 -3.237 -7.176 1.00 80.25 103 ILE A C 1
ATOM 850 O O . ILE A 1 103 ? 31.384 -3.525 -7.231 1.00 80.25 103 ILE A O 1
ATOM 854 N N . TYR A 1 104 ? 29.240 -4.050 -7.627 1.00 79.12 104 TYR A N 1
ATOM 855 C CA . TYR A 1 104 ? 29.517 -5.417 -8.066 1.00 79.12 104 TYR A CA 1
ATOM 856 C C . TYR A 1 104 ? 29.610 -5.558 -9.584 1.00 79.12 104 TYR A C 1
ATOM 858 O O . TYR A 1 104 ? 30.001 -6.613 -10.066 1.00 79.12 104 TYR A O 1
ATOM 866 N 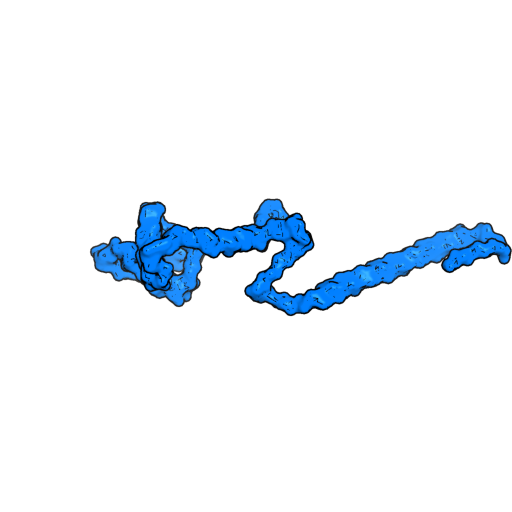N . SER A 1 105 ? 29.262 -4.515 -10.347 1.00 75.75 105 SER A N 1
ATOM 867 C CA . SER A 1 105 ? 29.173 -4.548 -11.818 1.00 75.75 105 SER A CA 1
ATOM 868 C C . SER A 1 105 ? 28.246 -5.646 -12.358 1.00 75.75 105 SER A C 1
ATOM 870 O O . SER A 1 105 ? 28.367 -6.062 -13.508 1.00 75.75 105 SER A O 1
ATOM 872 N N . VAL A 1 106 ? 27.305 -6.109 -11.530 1.00 76.88 106 VAL A N 1
ATOM 873 C CA . VAL A 1 106 ? 26.326 -7.157 -11.838 1.00 76.88 106 VAL A CA 1
ATOM 874 C C . VAL A 1 106 ? 24.927 -6.592 -11.625 1.00 76.88 106 VAL A C 1
ATOM 876 O O . VAL A 1 106 ? 24.676 -5.879 -10.651 1.00 76.88 106 VAL A O 1
ATOM 879 N N . GLU A 1 107 ? 24.011 -6.893 -12.543 1.00 76.75 107 GLU A N 1
ATOM 880 C CA . GLU A 1 107 ? 22.607 -6.516 -12.391 1.00 76.75 107 GLU A CA 1
ATOM 881 C C . GLU A 1 107 ? 21.939 -7.343 -11.292 1.00 76.75 107 GLU A C 1
ATOM 883 O O . GLU A 1 107 ? 22.122 -8.559 -11.192 1.00 76.75 107 GLU A O 1
ATOM 888 N N . VAL A 1 108 ? 21.172 -6.659 -10.445 1.00 72.00 108 VAL A N 1
ATOM 889 C CA . VAL A 1 108 ? 20.400 -7.303 -9.383 1.00 72.00 108 VAL A CA 1
ATOM 890 C C . VAL A 1 108 ? 19.296 -8.119 -10.035 1.00 72.00 108 VAL A C 1
ATOM 892 O O . VAL A 1 108 ? 18.538 -7.578 -10.831 1.00 72.00 108 VAL A O 1
ATOM 895 N N . LYS A 1 109 ? 19.181 -9.386 -9.640 1.00 71.69 109 LYS A N 1
ATOM 896 C CA . LYS A 1 109 ? 18.052 -10.246 -9.996 1.00 71.69 109 LYS A CA 1
ATOM 897 C C . LYS A 1 109 ? 17.180 -10.468 -8.772 1.00 71.69 109 LYS A C 1
ATOM 899 O O . LYS A 1 109 ? 17.688 -10.872 -7.724 1.00 71.69 109 LYS A O 1
ATOM 904 N N . LEU A 1 110 ? 15.893 -10.182 -8.898 1.00 76.56 110 LEU A N 1
ATOM 905 C CA . LEU A 1 110 ? 14.910 -10.335 -7.835 1.00 76.56 110 LEU A CA 1
ATOM 906 C C . LEU A 1 110 ? 14.228 -11.700 -7.880 1.00 76.56 110 LEU A C 1
ATOM 908 O O . LEU A 1 110 ? 14.142 -12.359 -8.916 1.00 76.56 110 LEU A O 1
ATOM 912 N N . LEU A 1 111 ? 13.711 -12.114 -6.722 1.00 57.50 111 LEU A N 1
ATOM 913 C CA . LEU A 1 111 ? 12.823 -13.267 -6.591 1.00 57.50 111 LEU A CA 1
ATOM 914 C C . LEU A 1 111 ? 11.490 -12.924 -7.273 1.00 57.50 111 LEU A C 1
ATOM 916 O O . LEU A 1 111 ? 10.592 -12.367 -6.650 1.00 57.50 111 LEU A O 1
ATOM 920 N N . GLY A 1 112 ? 11.404 -13.182 -8.574 1.00 59.81 112 GLY A N 1
ATOM 921 C CA . GLY A 1 112 ? 10.270 -12.804 -9.420 1.00 59.81 112 GLY A CA 1
ATOM 922 C C . GLY A 1 112 ? 10.680 -12.465 -10.851 1.00 59.81 112 GLY A C 1
ATOM 923 O O . GLY A 1 112 ? 9.854 -12.579 -11.753 1.00 59.81 112 GLY A O 1
ATOM 924 N N . ASP A 1 113 ? 11.952 -12.121 -11.070 1.00 70.69 113 ASP A N 1
ATOM 925 C CA . ASP A 1 113 ? 12.501 -12.008 -12.417 1.00 70.69 113 ASP A CA 1
ATOM 926 C C . ASP A 1 113 ? 12.533 -13.388 -13.081 1.00 70.69 113 ASP A C 1
ATOM 928 O O . ASP A 1 113 ? 12.720 -14.416 -12.419 1.00 70.69 113 ASP A O 1
ATOM 932 N N . GLU A 1 114 ? 12.366 -13.411 -14.404 1.00 68.06 114 GLU A N 1
ATOM 933 C CA . GLU A 1 114 ? 1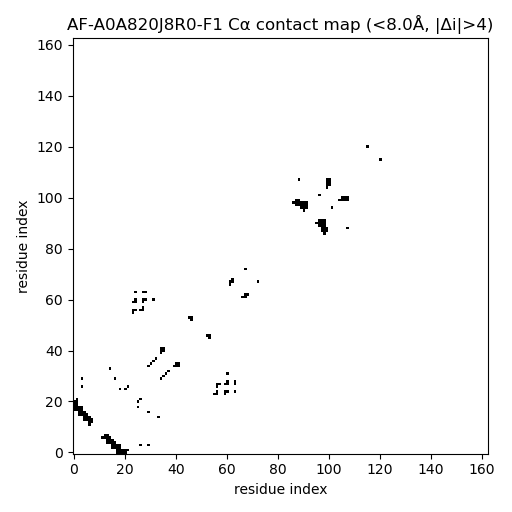2.453 -14.636 -15.188 1.00 68.06 114 GLU A CA 1
ATOM 934 C C . GLU A 1 114 ? 13.829 -15.274 -14.942 1.00 68.06 114 GLU A C 1
ATOM 936 O O . GLU A 1 114 ? 14.878 -14.702 -15.264 1.00 68.06 114 GLU A O 1
ATOM 941 N N . GLN A 1 115 ? 13.845 -16.444 -14.294 1.00 61.41 115 GLN A N 1
ATOM 942 C CA . GLN A 1 115 ? 15.082 -17.157 -13.999 1.00 61.41 115 GLN A CA 1
ATOM 943 C C . GLN A 1 115 ? 15.624 -17.757 -15.290 1.00 61.41 115 GLN A C 1
ATOM 945 O O . GLN A 1 115 ? 15.461 -18.943 -15.570 1.00 61.41 115 GLN A O 1
ATOM 950 N N . VAL A 1 116 ? 16.299 -16.935 -16.087 1.00 61.00 116 VAL A N 1
ATOM 951 C CA . VAL A 1 116 ? 17.105 -17.446 -17.187 1.00 61.00 116 VAL A CA 1
ATOM 952 C C . VAL A 1 116 ? 18.252 -18.224 -16.540 1.00 61.00 116 VAL A C 1
ATOM 954 O O . VAL A 1 116 ? 19.018 -17.625 -15.768 1.00 61.00 116 VAL A O 1
ATOM 957 N N . PRO A 1 117 ? 18.379 -19.544 -16.779 1.00 61.31 117 PRO A N 1
ATOM 958 C CA . PRO A 1 117 ? 19.441 -20.325 -16.169 1.00 61.31 117 PRO A CA 1
ATOM 959 C C . PRO A 1 117 ? 20.776 -19.668 -16.511 1.00 61.31 117 PRO A C 1
ATOM 961 O O . PRO A 1 117 ? 21.014 -19.293 -17.658 1.00 61.31 117 PRO A O 1
ATOM 964 N N . ILE A 1 118 ? 21.646 -19.510 -15.509 1.00 58.88 118 ILE A N 1
ATOM 965 C CA . ILE A 1 118 ? 22.947 -18.822 -15.633 1.00 58.88 118 ILE A CA 1
ATOM 966 C C . ILE A 1 118 ? 23.747 -19.363 -16.831 1.00 58.88 118 ILE A C 1
ATOM 968 O O . ILE A 1 118 ? 24.463 -18.617 -17.498 1.00 58.88 118 ILE A O 1
ATOM 972 N N . ILE A 1 119 ? 23.545 -20.645 -17.146 1.00 59.03 119 ILE A N 1
ATOM 973 C CA . ILE A 1 119 ? 24.076 -21.345 -18.315 1.00 59.03 119 ILE A CA 1
ATOM 974 C C . ILE A 1 119 ? 23.799 -20.572 -19.611 1.00 59.03 119 ILE A C 1
ATOM 976 O O . ILE A 1 119 ? 24.731 -20.349 -20.370 1.00 59.03 119 ILE A O 1
ATOM 980 N N . ASN A 1 120 ? 22.582 -20.077 -19.844 1.00 56.88 120 ASN A N 1
ATOM 981 C CA . ASN A 1 120 ? 22.224 -19.400 -21.095 1.00 56.88 120 ASN A CA 1
ATOM 982 C C . ASN A 1 120 ? 22.948 -18.057 -21.265 1.00 56.88 120 ASN A C 1
ATOM 984 O O . ASN A 1 120 ? 23.359 -17.721 -22.371 1.00 56.88 120 ASN A O 1
ATOM 988 N N . HIS A 1 121 ? 23.160 -17.311 -20.177 1.00 57.75 121 HIS A N 1
ATOM 989 C CA . HIS A 1 121 ? 23.908 -16.050 -20.214 1.00 57.75 121 HIS A CA 1
ATOM 990 C C . HIS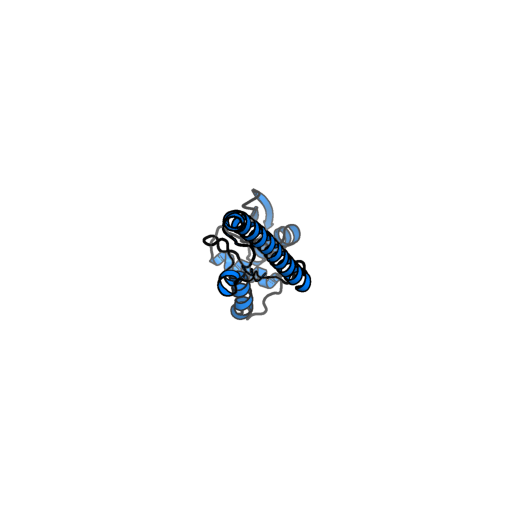 A 1 121 ? 25.415 -16.286 -20.391 1.00 57.75 121 HIS A C 1
ATOM 992 O O . HIS A 1 121 ? 26.068 -15.572 -21.148 1.00 57.75 121 HIS A O 1
ATOM 998 N N . LEU A 1 122 ? 25.982 -17.300 -19.726 1.00 55.62 122 LEU A N 1
ATOM 999 C CA . LEU A 1 122 ? 27.382 -17.689 -19.928 1.00 55.62 122 LEU A CA 1
ATOM 1000 C C . LEU A 1 122 ? 27.624 -18.234 -21.340 1.00 55.62 122 LEU A C 1
ATOM 1002 O O . LEU A 1 122 ? 28.678 -17.965 -21.911 1.00 55.62 122 LEU A O 1
ATOM 1006 N N . VAL A 1 123 ? 26.657 -18.963 -21.904 1.00 62.66 123 VAL A N 1
ATOM 1007 C CA . VAL A 1 123 ? 26.683 -19.449 -23.290 1.00 62.66 123 VAL A CA 1
ATOM 1008 C C . VAL A 1 123 ? 26.593 -18.272 -24.260 1.00 62.66 123 VAL A C 1
ATOM 1010 O O . VAL A 1 123 ? 27.500 -18.120 -25.063 1.00 62.66 123 VAL A O 1
ATOM 1013 N N . GLN A 1 124 ? 25.638 -17.346 -24.101 1.00 62.25 124 GLN A N 1
ATOM 1014 C CA . GLN A 1 124 ? 25.572 -16.136 -24.936 1.00 62.25 124 GLN A CA 1
ATOM 1015 C C . GLN A 1 124 ? 26.848 -15.292 -24.862 1.00 62.25 124 GLN A C 1
ATOM 1017 O O . GLN A 1 124 ? 27.349 -14.839 -25.888 1.00 62.25 124 GLN A O 1
ATOM 1022 N N . GLN A 1 125 ? 27.402 -15.071 -23.666 1.00 60.59 125 GLN A N 1
ATOM 1023 C CA . GLN A 1 125 ? 28.649 -14.319 -23.531 1.00 60.59 125 GLN A CA 1
ATOM 1024 C C . GLN A 1 125 ? 29.837 -15.061 -24.148 1.00 60.59 125 GLN A C 1
ATOM 1026 O O . GLN A 1 125 ? 30.662 -14.422 -24.802 1.00 60.59 125 GLN A O 1
ATOM 1031 N N . ARG A 1 126 ? 29.916 -16.391 -23.996 1.00 63.38 126 ARG A N 1
ATOM 1032 C CA . ARG A 1 126 ? 30.910 -17.216 -24.696 1.00 63.38 126 ARG A CA 1
ATOM 1033 C C . ARG A 1 126 ? 30.759 -17.103 -26.205 1.00 63.38 126 ARG A C 1
ATOM 1035 O O . ARG A 1 126 ? 31.754 -16.834 -26.865 1.00 63.38 126 ARG A O 1
ATOM 1042 N N . ASP A 1 127 ? 29.550 -17.234 -26.735 1.00 70.75 127 ASP A N 1
ATOM 1043 C CA . ASP A 1 127 ? 29.276 -17.188 -28.171 1.00 70.75 127 ASP A CA 1
ATOM 1044 C C . ASP A 1 127 ? 29.632 -15.818 -28.762 1.00 70.75 127 ASP A C 1
ATOM 1046 O O . ASP A 1 127 ? 30.289 -15.742 -29.797 1.00 70.75 127 ASP A O 1
ATOM 1050 N N . ILE A 1 128 ? 29.313 -14.722 -28.060 1.00 72.88 128 ILE A N 1
ATOM 1051 C CA . ILE A 1 128 ? 29.705 -13.360 -28.459 1.00 72.88 128 ILE A CA 1
ATOM 1052 C C . ILE A 1 128 ? 31.232 -13.200 -28.455 1.00 72.88 128 ILE A C 1
ATOM 1054 O O . ILE A 1 128 ? 31.792 -12.564 -29.351 1.00 72.88 128 ILE A O 1
ATOM 1058 N N . VAL A 1 129 ? 31.927 -13.749 -27.453 1.00 68.81 129 VAL A N 1
ATOM 1059 C CA . VAL A 1 129 ? 33.395 -13.702 -27.381 1.00 68.81 129 VAL A CA 1
ATOM 1060 C C . VAL A 1 129 ? 34.022 -14.552 -28.489 1.00 68.81 129 VAL A C 1
ATOM 1062 O O . VAL A 1 129 ? 34.925 -14.061 -29.163 1.00 68.81 129 VAL A O 1
ATOM 1065 N N . HIS A 1 130 ? 33.520 -15.762 -28.743 1.00 73.75 130 HIS A N 1
ATOM 1066 C CA . HIS A 1 130 ? 33.974 -16.629 -29.834 1.00 73.75 130 HIS A CA 1
ATOM 1067 C C . HIS A 1 130 ? 33.750 -15.978 -31.201 1.00 73.75 130 HIS A C 1
ATOM 1069 O O . HIS A 1 130 ? 34.690 -15.862 -31.979 1.00 73.75 130 HIS A O 1
ATOM 1075 N N . GLN A 1 131 ? 32.572 -15.405 -31.446 1.00 77.69 131 GLN A N 1
ATOM 1076 C CA . GLN A 1 131 ? 32.276 -14.708 -32.696 1.00 77.69 131 GLN A CA 1
ATOM 1077 C C . GLN A 1 131 ? 33.180 -13.481 -32.910 1.00 77.69 131 GLN A C 1
ATOM 1079 O O . GLN A 1 131 ? 33.574 -13.176 -34.040 1.00 77.69 131 GLN A O 1
ATOM 1084 N N . ARG A 1 132 ? 33.554 -12.773 -31.832 1.00 73.75 132 ARG A N 1
ATOM 1085 C CA . ARG A 1 132 ? 34.535 -11.675 -31.885 1.00 73.75 132 ARG A CA 1
ATOM 1086 C C . ARG A 1 132 ? 35.949 -12.176 -32.150 1.00 73.75 132 ARG A C 1
ATOM 1088 O O . ARG A 1 132 ? 36.658 -11.535 -32.920 1.00 73.75 132 ARG A O 1
ATOM 1095 N N . LEU A 1 133 ? 36.359 -13.286 -31.537 1.00 71.19 133 LEU A N 1
ATOM 1096 C CA . LEU A 1 133 ? 37.658 -13.911 -31.788 1.00 71.19 133 LEU A CA 1
ATOM 1097 C C . LEU A 1 133 ? 37.767 -14.377 -33.241 1.00 71.19 133 LEU A C 1
ATOM 1099 O O . LEU A 1 133 ? 38.754 -14.046 -33.889 1.00 71.19 133 LEU A O 1
ATOM 1103 N N . ASP A 1 134 ? 36.728 -15.013 -33.783 1.00 78.56 134 ASP A N 1
ATOM 1104 C CA . ASP A 1 134 ? 36.681 -15.455 -35.180 1.00 78.56 134 ASP A CA 1
ATOM 1105 C C . ASP A 1 134 ? 36.702 -14.265 -36.143 1.00 78.56 134 ASP A C 1
ATOM 1107 O O . ASP A 1 134 ? 37.481 -14.227 -37.096 1.00 78.56 134 ASP A O 1
ATOM 1111 N N . SER A 1 135 ? 35.913 -13.226 -35.853 1.00 75.12 135 SER A N 1
ATOM 1112 C CA . SER A 1 135 ? 35.913 -11.987 -36.641 1.00 75.12 135 SER A CA 1
ATOM 1113 C C . SER A 1 135 ? 37.271 -11.281 -36.602 1.00 75.12 135 SER A C 1
ATOM 1115 O O . SER A 1 135 ? 37.720 -10.735 -37.611 1.00 75.12 135 SER A O 1
ATOM 1117 N N . ASN A 1 136 ? 37.939 -11.285 -35.447 1.00 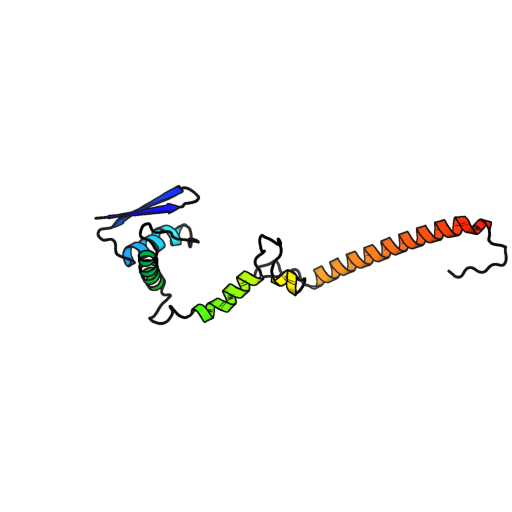68.94 136 ASN A N 1
ATOM 1118 C CA . ASN A 1 136 ? 39.269 -10.708 -35.292 1.00 68.94 136 ASN A CA 1
ATOM 1119 C C . ASN A 1 136 ? 40.335 -11.560 -35.985 1.00 68.94 136 ASN A C 1
ATOM 1121 O O . ASN A 1 136 ? 41.199 -10.986 -36.633 1.00 68.94 136 ASN A O 1
ATOM 1125 N N . ALA A 1 137 ? 40.251 -12.891 -35.931 1.00 76.44 137 ALA A N 1
ATOM 1126 C CA . ALA A 1 137 ? 41.147 -13.799 -36.642 1.00 76.44 137 ALA A CA 1
ATOM 1127 C C . ALA A 1 137 ? 41.016 -13.642 -38.164 1.00 76.44 137 ALA A C 1
ATOM 1129 O O . ALA A 1 137 ? 42.028 -13.558 -38.857 1.00 76.44 137 ALA A O 1
ATOM 1130 N N . ILE A 1 138 ? 39.791 -13.503 -38.684 1.00 79.56 138 ILE A N 1
ATOM 1131 C CA . ILE A 1 138 ? 39.540 -13.213 -40.104 1.00 79.56 138 ILE A CA 1
ATOM 1132 C C . ILE A 1 138 ? 40.127 -11.852 -40.488 1.00 79.56 138 ILE A C 1
ATOM 1134 O O . ILE A 1 138 ? 40.812 -11.747 -41.502 1.00 79.56 138 ILE A O 1
ATOM 1138 N N . LYS A 1 139 ? 39.923 -10.811 -39.669 1.00 82.81 139 LYS A N 1
ATOM 1139 C CA . LYS A 1 139 ? 40.538 -9.493 -39.902 1.00 82.81 139 LYS A CA 1
ATOM 1140 C C . LYS A 1 139 ? 42.064 -9.557 -39.877 1.00 82.81 139 LYS A C 1
ATOM 1142 O O . LYS A 1 139 ? 42.6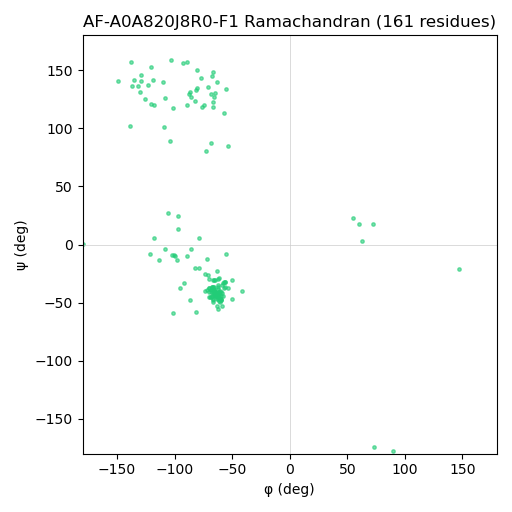99 -8.951 -40.733 1.00 82.81 139 LYS A O 1
ATOM 1147 N N . MET A 1 140 ? 42.644 -10.299 -38.933 1.00 66.75 140 MET A N 1
ATOM 1148 C CA . MET A 1 140 ? 44.091 -10.491 -38.826 1.00 66.75 140 MET A CA 1
ATOM 1149 C C . MET A 1 140 ? 44.631 -11.222 -40.055 1.00 66.75 140 MET A C 1
ATOM 1151 O O . MET A 1 140 ? 45.633 -10.804 -40.623 1.00 66.75 140 MET A O 1
ATOM 1155 N N . LYS A 1 141 ? 43.930 -12.265 -40.510 1.00 80.94 141 LYS A N 1
ATOM 1156 C CA . LYS A 1 141 ? 44.271 -12.999 -41.728 1.00 80.94 141 LYS A CA 1
ATOM 1157 C C . LYS A 1 141 ? 44.226 -12.092 -42.953 1.00 80.94 141 LYS A C 1
ATOM 1159 O O . LYS A 1 141 ? 45.202 -12.033 -43.680 1.00 80.94 141 LYS A O 1
ATOM 1164 N N . ILE A 1 142 ? 43.152 -11.322 -43.140 1.00 77.44 142 ILE A N 1
ATOM 1165 C CA . ILE A 1 142 ? 43.036 -10.368 -44.255 1.00 77.44 142 ILE A CA 1
ATOM 1166 C C . ILE A 1 142 ? 44.157 -9.322 -44.200 1.00 77.44 142 ILE A C 1
ATOM 1168 O O . ILE A 1 142 ? 44.729 -8.986 -45.233 1.00 77.44 142 ILE A O 1
ATOM 1172 N N . TYR A 1 143 ? 44.499 -8.827 -43.008 1.00 71.31 143 TYR A N 1
ATOM 1173 C CA . TYR A 1 143 ? 45.602 -7.888 -42.814 1.00 71.31 143 TYR A CA 1
ATOM 1174 C C . TYR A 1 143 ? 46.948 -8.488 -43.237 1.00 71.31 143 TYR A C 1
ATOM 1176 O O . TYR A 1 143 ? 47.684 -7.859 -43.999 1.00 71.31 143 TYR A O 1
ATOM 1184 N N . TYR A 1 144 ? 47.262 -9.704 -42.785 1.00 69.19 144 TYR A N 1
ATOM 1185 C CA . TYR A 1 144 ? 48.506 -10.374 -43.151 1.00 69.19 144 TYR A CA 1
ATOM 1186 C C . TYR A 1 144 ? 48.523 -10.807 -44.618 1.00 69.19 144 TYR A C 1
ATOM 1188 O O . TYR A 1 144 ? 49.546 -10.617 -45.257 1.00 69.19 144 TYR A O 1
ATOM 1196 N N . ASP A 1 145 ? 47.408 -11.268 -45.189 1.00 75.38 145 ASP A N 1
ATOM 1197 C CA . ASP A 1 145 ? 47.285 -11.594 -46.616 1.00 75.38 145 ASP A CA 1
ATOM 1198 C C . ASP A 1 145 ? 47.511 -10.348 -47.494 1.00 75.38 145 ASP A C 1
ATOM 1200 O O . ASP A 1 145 ? 48.207 -10.412 -48.510 1.00 75.38 145 ASP A O 1
ATOM 1204 N N . HIS A 1 146 ? 46.972 -9.187 -47.096 1.00 74.00 146 HIS A N 1
ATOM 1205 C CA . HIS A 1 146 ? 47.249 -7.908 -47.759 1.00 74.00 146 HIS A CA 1
ATOM 1206 C C . HIS A 1 146 ? 48.717 -7.495 -47.612 1.00 74.00 146 HIS A C 1
ATOM 1208 O O . HIS A 1 146 ? 49.339 -7.074 -48.584 1.00 74.00 146 HIS A O 1
ATOM 1214 N N . ARG A 1 147 ? 49.288 -7.624 -46.411 1.00 64.44 147 ARG A N 1
ATOM 1215 C CA . ARG A 1 147 ? 50.681 -7.254 -46.131 1.00 64.44 147 ARG A CA 1
ATOM 1216 C C . ARG A 1 147 ? 51.687 -8.171 -46.833 1.00 64.44 147 ARG A C 1
ATOM 1218 O O . ARG A 1 147 ? 52.689 -7.678 -47.335 1.00 64.44 147 ARG A O 1
ATOM 1225 N N . LEU A 1 148 ? 51.400 -9.468 -46.914 1.00 64.75 148 LEU A N 1
ATOM 1226 C CA . LEU A 1 148 ? 52.166 -10.447 -47.681 1.00 64.75 148 LEU A CA 1
ATOM 1227 C C . LEU A 1 148 ? 52.116 -10.097 -49.165 1.00 64.75 148 LEU A C 1
ATOM 1229 O O . LEU A 1 148 ? 53.168 -10.001 -49.773 1.00 64.75 148 LEU A O 1
ATOM 1233 N N . LYS A 1 149 ? 50.948 -9.779 -49.739 1.00 65.06 149 LYS A N 1
ATOM 1234 C CA . LYS A 1 149 ? 50.860 -9.350 -51.150 1.00 65.06 149 LYS A CA 1
ATOM 1235 C C . LYS A 1 149 ? 51.730 -8.138 -51.492 1.00 65.06 149 LYS A C 1
ATOM 1237 O O . LYS A 1 149 ? 52.218 -8.072 -52.609 1.00 65.06 149 LYS A O 1
ATOM 1242 N N . HIS A 1 150 ? 51.936 -7.209 -50.558 1.00 63.66 150 HIS A N 1
ATOM 1243 C CA . HIS A 1 150 ? 52.815 -6.054 -50.768 1.00 63.66 150 HIS A CA 1
ATOM 1244 C C . HIS A 1 150 ? 54.315 -6.365 -50.619 1.00 63.66 150 HIS A C 1
ATOM 1246 O O . HIS A 1 150 ? 55.124 -5.612 -51.145 1.00 63.66 150 HIS A O 1
ATOM 1252 N N . HIS A 1 151 ? 54.684 -7.456 -49.939 1.00 58.97 151 HIS A N 1
ATOM 1253 C CA . HIS A 1 151 ? 56.077 -7.891 -49.754 1.00 58.97 151 HIS A CA 1
ATOM 1254 C C . HIS A 1 151 ? 56.445 -9.147 -50.571 1.00 58.97 151 HIS A C 1
ATOM 1256 O O . HIS A 1 151 ? 57.600 -9.556 -50.574 1.00 58.97 151 HIS A O 1
ATOM 1262 N N . VAL A 1 152 ? 55.493 -9.762 -51.284 1.00 58.53 152 VAL A N 1
ATOM 1263 C CA . VAL A 1 152 ? 55.723 -10.920 -52.171 1.00 58.53 152 VAL A CA 1
ATOM 1264 C C . VAL A 1 152 ? 56.609 -10.553 -53.360 1.00 58.53 152 VAL A C 1
ATOM 1266 O O . VAL A 1 152 ? 57.405 -11.383 -53.787 1.00 58.53 152 VAL A O 1
ATOM 1269 N N . ASP A 1 153 ? 56.549 -9.305 -53.827 1.00 61.09 153 ASP A N 1
ATOM 1270 C CA . ASP A 1 153 ? 57.413 -8.803 -54.903 1.00 61.09 153 ASP A CA 1
ATOM 1271 C C . ASP A 1 153 ? 58.881 -8.605 -54.453 1.00 61.09 153 ASP A C 1
ATOM 1273 O O . ASP A 1 153 ? 59.768 -8.441 -55.289 1.00 61.09 153 ASP A O 1
ATOM 1277 N N . GLU A 1 154 ? 59.154 -8.652 -53.142 1.00 59.84 154 GLU A N 1
ATOM 1278 C CA . GLU A 1 154 ? 60.490 -8.491 -52.543 1.00 59.84 154 GLU A CA 1
ATOM 1279 C C . GLU A 1 154 ? 61.126 -9.827 -52.105 1.00 59.84 154 GLU A C 1
ATOM 1281 O O . GLU A 1 154 ? 62.306 -9.853 -51.755 1.00 59.84 154 GLU A O 1
ATOM 1286 N N . LEU A 1 155 ? 60.381 -10.940 -52.134 1.00 58.16 155 LEU A N 1
ATOM 1287 C CA . LEU A 1 155 ? 60.856 -12.255 -51.686 1.00 58.16 155 LEU A CA 1
ATOM 1288 C C . LEU A 1 155 ? 61.605 -12.992 -52.808 1.00 58.16 155 LEU A C 1
ATOM 1290 O O . LEU A 1 155 ? 61.088 -13.180 -53.910 1.00 58.16 155 LEU A O 1
ATOM 1294 N N . GLN A 1 156 ? 62.828 -13.449 -52.527 1.00 60.19 156 GLN A N 1
ATOM 1295 C CA . GLN A 1 156 ? 63.605 -14.288 -53.445 1.00 60.19 156 GLN A CA 1
ATOM 1296 C C . GLN A 1 156 ? 63.296 -15.774 -53.199 1.00 60.19 156 GLN A C 1
ATOM 1298 O O . GLN A 1 156 ? 62.887 -16.173 -52.112 1.00 60.19 156 GLN A O 1
ATOM 1303 N N . SER A 1 157 ? 63.537 -16.621 -54.207 1.00 50.62 157 SER A N 1
ATOM 1304 C CA . SER A 1 157 ? 63.124 -18.040 -54.258 1.00 50.62 157 SER A CA 1
ATOM 1305 C C . SER A 1 157 ? 63.577 -18.942 -53.086 1.00 50.62 157 SER A C 1
ATOM 1307 O O . SER A 1 157 ? 63.141 -20.090 -53.032 1.00 50.62 157 SER A O 1
ATOM 1309 N N . ASN A 1 158 ? 64.434 -18.470 -52.174 1.00 57.78 158 ASN A N 1
ATOM 1310 C CA . ASN A 1 158 ? 64.986 -19.243 -51.054 1.00 57.78 158 ASN A CA 1
ATOM 1311 C C . ASN A 1 158 ? 64.621 -18.694 -49.661 1.00 57.78 158 ASN A C 1
ATOM 1313 O O . ASN A 1 158 ? 65.119 -19.218 -48.661 1.00 57.78 158 ASN A O 1
ATOM 1317 N N . ASP A 1 159 ? 63.774 -17.668 -49.573 1.00 51.12 159 ASP A N 1
ATOM 1318 C CA . ASP A 1 159 ? 63.370 -17.101 -48.288 1.00 51.12 159 ASP A CA 1
ATOM 1319 C C . ASP A 1 159 ? 62.235 -17.928 -47.663 1.00 51.12 159 ASP A C 1
ATOM 1321 O O . ASP A 1 159 ? 61.180 -18.143 -48.261 1.00 51.12 159 ASP A O 1
ATOM 1325 N N . TRP A 1 160 ? 62.451 -18.422 -46.441 1.00 51.09 160 TRP A N 1
ATOM 1326 C CA . TRP A 1 160 ? 61.469 -19.228 -45.713 1.00 51.09 160 TRP A CA 1
ATOM 1327 C C . TRP A 1 160 ? 60.558 -18.317 -44.887 1.00 51.09 160 TRP A C 1
ATOM 1329 O O . TRP A 1 160 ? 61.027 -17.622 -43.987 1.00 51.09 160 TRP A O 1
ATOM 1339 N N . VAL A 1 161 ? 59.249 -18.355 -45.149 1.00 53.41 161 VAL A N 1
ATOM 1340 C CA . VAL A 1 161 ? 58.238 -17.664 -44.334 1.00 53.41 161 VAL A CA 1
ATOM 1341 C C . VAL A 1 161 ? 57.567 -18.685 -43.418 1.00 53.41 161 VAL A C 1
ATOM 1343 O O . VAL A 1 161 ? 56.950 -19.638 -43.892 1.00 53.41 161 VAL A O 1
ATOM 1346 N N . LEU A 1 162 ? 57.710 -18.504 -42.102 1.00 42.47 162 LEU A N 1
ATOM 1347 C CA . LEU A 1 162 ? 57.019 -19.325 -41.109 1.00 42.47 162 LEU A CA 1
ATOM 1348 C C . LEU A 1 162 ? 55.549 -18.876 -41.040 1.00 42.47 162 LEU A C 1
ATOM 1350 O O . LEU A 1 162 ? 55.287 -17.710 -40.737 1.00 42.47 162 LEU A O 1
ATOM 1354 N N . ILE A 1 163 ? 54.625 -19.785 -41.360 1.00 48.59 163 ILE A N 1
ATOM 1355 C CA . ILE A 1 163 ? 53.169 -19.591 -41.226 1.00 48.59 163 ILE A CA 1
ATOM 1356 C C . ILE A 1 163 ? 52.749 -19.904 -39.791 1.00 48.59 163 ILE A C 1
ATOM 1358 O O . ILE A 1 163 ? 53.209 -20.949 -39.273 1.00 48.59 163 ILE A O 1
#

Organism: NCBI:txid392033

Secondary structure (DSSP, 8-state):
-EEEEEE-TTT--EEEEEESS--HHHHHHHIIIIIIHHH---S----TT-HHHHHHHHHHHHHHTT--STTGGG-HHHHHHHHHHHHHHSPPTTTSS-HHHHHHSS----BTB----HHHHHHHHHHHHHHHHHHHHHHHHHHHHHHHHHHGGG--TTPPPP-

Radius of gyration: 33.05 Å; Cα contacts (8 Å, |Δi|>4): 97; chains: 1; bounding box: 88×40×77 Å

Nearest PDB structures (foldseek):
  3s3n-assembly1_B-2  TM=3.859E-01  e=6.308E-02  Human spumaretrovirus
  3s3o-assembly1_B-2  TM=3.860E-01  e=8.156E-02  Human spumaretrovirus
  2nsb-assembly1_A  TM=1.891E-01  e=1.899E+00  Thermotoga maritima